Protein AF-A0A7W5CD60-F1 (afdb_monomer_lite)

Radius of gyration: 11.01 Å; chains: 1; bounding box: 27×21×31 Å

Organism: NCBI:txid1294268

InterPro domains:
  IPR016181 Acyl-CoA N-acyltransferase [SSF55729] (14-55)

Secondary structure (DSSP, 8-state):
-EEEE---SS---HHHHHHH---HHHHHHHHHHSEEEEEEETTEEEEEEEEPPP-

Sequence (55 aa):
MKIKVFRSKENYPMELLLSADPSLKLVEEYVKRGECFIAENDNQIVGTYVLLRND

pLDDT: mean 93.6, std 6.57, range [66.81, 98.56]

Foldseek 3Di:
DDKDWDPDPPDPPVVQQCVVPVPPVVSNVQVNQWIKMFDDDPNDTPHIDTDHDDD

Structure (mmCIF, N/CA/C/O backbone):
data_AF-A0A7W5CD60-F1
#
_entry.id   AF-A0A7W5CD60-F1
#
loop_
_atom_site.group_PDB
_atom_site.id
_atom_site.type_symbol
_atom_site.label_atom_id
_atom_site.label_alt_id
_atom_site.label_comp_id
_atom_site.label_asym_id
_atom_site.label_entity_id
_atom_site.label_seq_id
_atom_site.pdbx_PDB_ins_code
_atom_site.Cartn_x
_atom_site.Cartn_y
_atom_site.Cartn_z
_atom_site.occupancy
_atom_site.B_iso_or_equiv
_atom_site.auth_seq_id
_atom_site.auth_com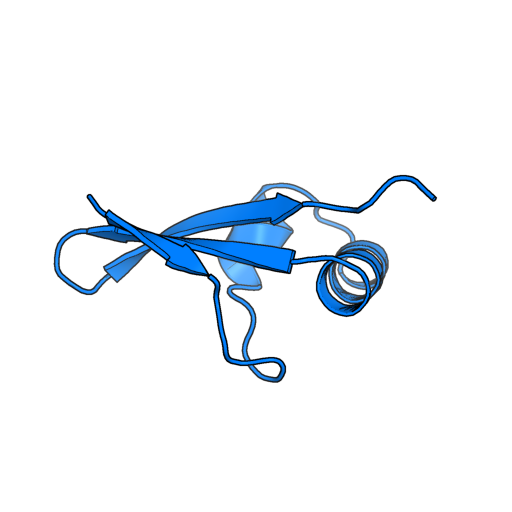p_id
_atom_site.auth_asym_id
_atom_site.auth_atom_id
_atom_site.pdbx_PDB_model_num
ATOM 1 N N . MET A 1 1 ? -17.059 1.076 7.355 1.00 88.00 1 MET A N 1
ATOM 2 C CA . MET A 1 1 ? -16.012 1.232 6.321 1.00 88.00 1 MET A CA 1
ATOM 3 C C . MET A 1 1 ? -15.967 2.657 5.767 1.00 88.00 1 MET A C 1
ATOM 5 O O . MET A 1 1 ? -16.994 3.165 5.330 1.00 88.00 1 MET A O 1
ATOM 9 N N . LYS A 1 2 ? -14.798 3.308 5.802 1.00 95.69 2 LYS A N 1
ATOM 10 C CA . LYS A 1 2 ? -14.527 4.640 5.225 1.00 95.69 2 LYS A CA 1
ATOM 11 C C . LYS A 1 2 ? -13.232 4.586 4.415 1.00 95.69 2 LYS A C 1
ATOM 13 O O . LYS A 1 2 ? -12.285 3.951 4.861 1.00 95.69 2 LYS A O 1
ATOM 18 N N . ILE A 1 3 ? -13.182 5.256 3.265 1.00 97.38 3 ILE A N 1
ATOM 19 C CA . ILE A 1 3 ? -11.966 5.361 2.443 1.00 97.38 3 ILE A CA 1
ATOM 20 C C . ILE A 1 3 ? -11.423 6.785 2.545 1.00 97.38 3 ILE A C 1
ATOM 22 O O . ILE A 1 3 ? -12.190 7.745 2.453 1.00 97.38 3 ILE A O 1
ATOM 26 N N . LYS A 1 4 ? -10.112 6.931 2.748 1.00 95.81 4 LYS A N 1
ATOM 27 C CA . LYS A 1 4 ? -9.441 8.238 2.804 1.00 95.81 4 LYS A CA 1
ATOM 28 C C . LYS A 1 4 ? -8.032 8.175 2.220 1.00 95.81 4 LYS A C 1
ATOM 30 O O . LYS A 1 4 ? -7.409 7.114 2.210 1.00 95.81 4 LYS A O 1
ATOM 35 N N . VAL A 1 5 ? -7.528 9.328 1.775 1.00 94.94 5 VAL A N 1
ATOM 36 C CA . VAL A 1 5 ? -6.127 9.488 1.355 1.00 94.94 5 VAL A CA 1
ATOM 37 C C . VAL A 1 5 ? -5.209 9.194 2.540 1.00 94.94 5 VAL A C 1
ATOM 39 O O . VAL A 1 5 ? -5.402 9.727 3.639 1.00 94.94 5 VAL A O 1
ATOM 42 N N . PHE A 1 6 ? -4.193 8.370 2.311 1.00 92.25 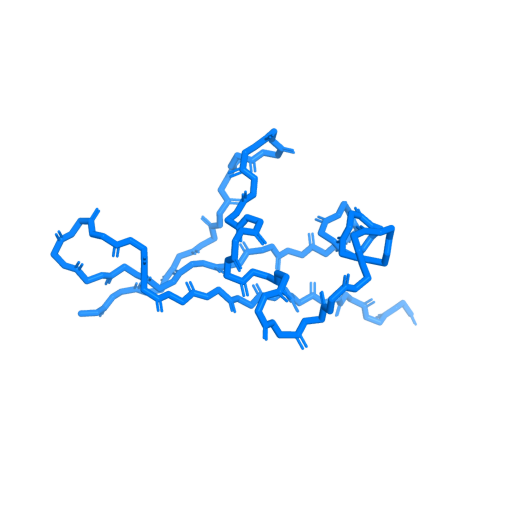6 PHE A N 1
ATOM 43 C CA . PHE A 1 6 ? -3.147 8.081 3.275 1.00 92.25 6 PHE A CA 1
ATOM 44 C C . PHE A 1 6 ? -2.111 9.209 3.260 1.00 92.25 6 PHE A C 1
ATOM 46 O O . PHE A 1 6 ? -1.375 9.389 2.295 1.00 92.25 6 PHE A O 1
ATOM 53 N N . ARG A 1 7 ? 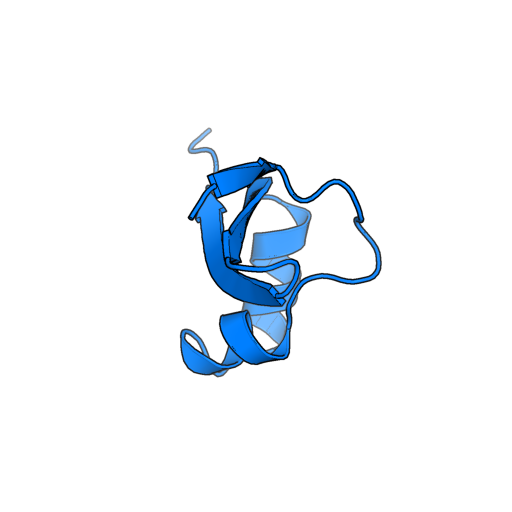-2.080 10.023 4.321 1.00 84.31 7 ARG A N 1
ATOM 54 C CA . ARG A 1 7 ? -1.261 11.251 4.357 1.00 84.31 7 ARG A CA 1
ATOM 55 C C . ARG A 1 7 ? 0.181 11.036 4.819 1.00 84.31 7 ARG A C 1
ATOM 57 O O . ARG A 1 7 ? 0.991 11.946 4.666 1.00 84.31 7 ARG A O 1
ATOM 64 N N . SER A 1 8 ? 0.505 9.875 5.386 1.00 83.81 8 SER A N 1
ATOM 65 C CA . SER A 1 8 ? 1.872 9.574 5.815 1.00 83.81 8 SER A CA 1
ATOM 66 C C . SER A 1 8 ? 2.681 9.038 4.639 1.00 83.81 8 SER A C 1
ATOM 68 O O . SER A 1 8 ? 2.358 7.991 4.090 1.00 83.81 8 SER A O 1
ATOM 70 N N . LYS A 1 9 ? 3.746 9.749 4.261 1.00 73.81 9 LYS A N 1
ATOM 71 C CA . LYS A 1 9 ? 4.677 9.294 3.216 1.00 73.81 9 LYS A CA 1
ATOM 72 C C . LYS A 1 9 ? 5.757 8.338 3.735 1.00 73.81 9 LYS A C 1
ATOM 74 O O . LYS A 1 9 ? 6.521 7.812 2.933 1.00 73.81 9 LYS A O 1
ATOM 79 N N . GLU A 1 10 ? 5.822 8.129 5.049 1.00 76.31 10 GLU A N 1
ATOM 80 C CA . GLU A 1 10 ? 6.875 7.340 5.703 1.00 76.31 10 GLU A CA 1
ATOM 81 C C . GLU A 1 10 ? 6.402 5.940 6.120 1.00 76.31 10 GLU A C 1
ATOM 83 O O . GLU A 1 10 ? 7.216 5.029 6.182 1.00 76.31 10 GLU A O 1
ATOM 88 N N . ASN A 1 11 ? 5.095 5.737 6.343 1.00 87.44 11 ASN A N 1
ATOM 89 C CA . ASN A 1 11 ? 4.550 4.491 6.901 1.00 87.44 11 ASN A CA 1
ATOM 90 C C . ASN A 1 11 ? 3.394 3.925 6.066 1.00 87.44 11 ASN A C 1
ATOM 92 O O . ASN A 1 11 ? 2.297 3.732 6.585 1.00 87.44 11 ASN A O 1
ATOM 96 N N . TYR A 1 12 ? 3.603 3.694 4.768 1.00 94.94 12 TYR A N 1
ATOM 97 C CA . TYR A 1 12 ? 2.593 3.036 3.928 1.00 94.94 12 TYR A CA 1
ATOM 98 C C . TYR A 1 12 ? 2.162 1.679 4.522 1.00 94.94 12 TYR A C 1
ATOM 100 O O . TYR A 1 12 ? 2.964 1.035 5.203 1.00 94.94 12 TYR A O 1
ATOM 108 N N . PRO A 1 13 ? 0.924 1.210 4.267 1.00 95.81 13 PRO A N 1
ATOM 109 C CA . PRO A 1 13 ? 0.441 -0.095 4.728 1.00 95.81 13 PRO A CA 1
ATOM 110 C C . PRO A 1 13 ? 1.105 -1.242 3.941 1.00 95.81 13 PRO A C 1
ATOM 112 O O . PRO A 1 13 ? 0.460 -1.940 3.159 1.00 95.81 13 PRO A O 1
ATOM 115 N N . MET A 1 14 ? 2.418 -1.411 4.126 1.00 95.94 14 MET A N 1
ATOM 116 C CA . MET A 1 14 ? 3.271 -2.281 3.313 1.00 95.94 14 MET A CA 1
ATOM 117 C C . MET A 1 14 ? 2.836 -3.740 3.355 1.00 95.94 14 MET A C 1
ATOM 119 O O . MET A 1 14 ? 2.890 -4.400 2.330 1.00 95.94 14 MET A O 1
ATOM 123 N N . GLU A 1 15 ? 2.351 -4.234 4.492 1.00 97.19 15 GLU A N 1
ATOM 124 C CA . GLU A 1 15 ? 1.832 -5.602 4.599 1.00 97.19 15 GLU A CA 1
ATOM 125 C C . GLU A 1 15 ? 0.674 -5.854 3.618 1.00 97.19 15 GLU A C 1
ATOM 127 O O . GLU A 1 15 ? 0.685 -6.830 2.869 1.00 97.19 15 GLU A O 1
ATOM 132 N N . LEU A 1 16 ? -0.288 -4.927 3.550 1.00 97.69 16 LEU A N 1
ATOM 133 C CA . LEU A 1 16 ? -1.422 -5.023 2.630 1.00 97.69 16 LEU A CA 1
ATOM 134 C C . LEU A 1 16 ? -0.989 -4.836 1.172 1.00 97.69 16 LEU A C 1
ATOM 136 O O . LEU A 1 16 ? -1.457 -5.564 0.302 1.00 97.69 16 LEU A O 1
ATOM 140 N N . LEU A 1 17 ? -0.077 -3.903 0.894 1.00 98.00 17 LEU A N 1
ATOM 141 C CA . LEU A 1 17 ? 0.448 -3.697 -0.461 1.00 98.00 17 LEU A CA 1
ATOM 142 C C . LEU A 1 17 ? 1.220 -4.923 -0.972 1.00 98.00 17 LEU A C 1
ATOM 144 O O . LEU A 1 17 ? 0.998 -5.362 -2.099 1.00 98.00 17 LEU A O 1
ATOM 148 N N . LEU A 1 18 ? 2.067 -5.515 -0.127 1.00 98.38 18 LEU A N 1
ATOM 149 C CA . LEU A 1 18 ? 2.857 -6.703 -0.457 1.00 98.38 18 LEU A CA 1
ATOM 150 C C . LEU A 1 18 ? 1.999 -7.965 -0.605 1.00 98.38 18 LEU A C 1
ATOM 152 O O . LEU A 1 18 ? 2.397 -8.894 -1.304 1.00 98.38 18 LEU A O 1
ATOM 156 N N . SER A 1 19 ? 0.808 -7.992 0.004 1.00 98.19 19 SER A N 1
ATOM 157 C CA . SER A 1 19 ? -0.173 -9.058 -0.233 1.00 98.19 19 SER A CA 1
ATOM 158 C C . SER A 1 19 ? -0.759 -9.038 -1.653 1.00 98.19 19 SER A C 1
ATOM 160 O O . SER A 1 19 ? -1.225 -10.072 -2.127 1.00 98.19 19 SER A O 1
ATOM 162 N N . ALA A 1 20 ? -0.721 -7.885 -2.335 1.00 98.12 20 ALA A N 1
ATOM 163 C CA . ALA A 1 20 ? -1.206 -7.724 -3.705 1.00 98.12 20 ALA A CA 1
ATOM 164 C C . ALA A 1 20 ? -0.074 -7.830 -4.741 1.00 98.12 20 ALA A C 1
ATOM 166 O O . ALA A 1 20 ? -0.243 -8.491 -5.765 1.00 98.12 20 ALA A O 1
ATOM 167 N N . ASP A 1 21 ? 1.075 -7.205 -4.471 1.00 98.06 21 ASP A N 1
ATOM 168 C CA . ASP A 1 21 ? 2.284 -7.289 -5.298 1.00 98.06 21 ASP A CA 1
ATOM 169 C C . ASP A 1 21 ? 3.497 -7.641 -4.416 1.00 98.06 21 ASP A C 1
ATOM 171 O O . ASP A 1 21 ? 3.939 -6.803 -3.628 1.00 98.06 21 ASP A O 1
ATOM 175 N N . PRO A 1 22 ? 4.083 -8.846 -4.541 1.00 98.00 22 PRO A N 1
ATOM 176 C CA . PRO A 1 22 ? 5.168 -9.296 -3.668 1.00 98.00 22 PRO A CA 1
ATOM 177 C C . PRO A 1 22 ? 6.503 -8.563 -3.902 1.00 98.00 22 PRO A C 1
ATOM 179 O O . PRO A 1 22 ? 7.456 -8.755 -3.143 1.00 98.00 22 PRO A O 1
ATOM 182 N N . SER A 1 23 ? 6.623 -7.745 -4.951 1.00 98.56 23 SER A N 1
ATOM 183 C CA . SER A 1 23 ? 7.857 -7.033 -5.276 1.00 98.56 23 SER A CA 1
ATOM 184 C C . SER A 1 23 ? 7.998 -5.745 -4.466 1.00 98.56 23 SER A C 1
ATOM 186 O O . SER A 1 23 ? 7.579 -4.673 -4.900 1.00 98.56 23 SER A O 1
ATOM 188 N N . LEU A 1 24 ? 8.683 -5.819 -3.317 1.00 97.38 24 LEU A N 1
ATOM 189 C CA . LEU A 1 24 ? 8.962 -4.653 -2.462 1.00 97.38 24 LEU A CA 1
ATOM 190 C C . LEU A 1 24 ? 9.497 -3.447 -3.246 1.00 97.38 24 LEU A C 1
ATOM 192 O O . LEU A 1 24 ? 9.035 -2.326 -3.053 1.00 97.38 24 LEU A O 1
ATOM 196 N N . LYS A 1 25 ? 10.428 -3.687 -4.174 1.00 97.69 25 LYS 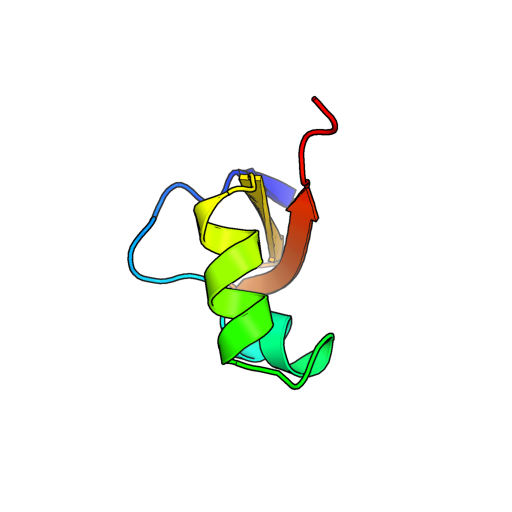A N 1
ATOM 197 C CA . LYS A 1 25 ? 11.017 -2.635 -5.008 1.00 97.69 25 LYS A CA 1
ATOM 198 C C . LYS A 1 25 ? 9.964 -1.912 -5.858 1.00 97.69 25 LYS A C 1
ATOM 200 O O . LYS A 1 25 ? 10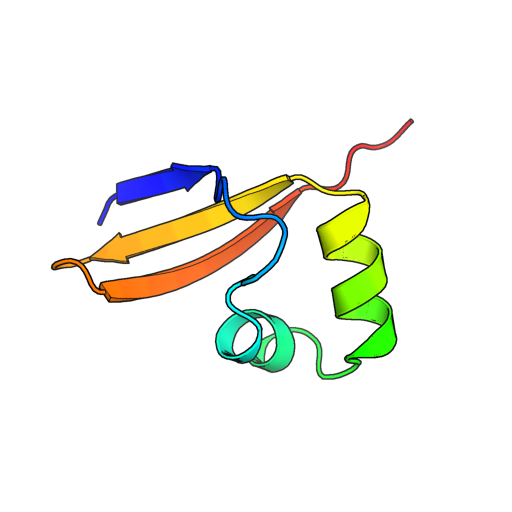.000 -0.687 -5.936 1.00 97.69 25 LYS A O 1
ATOM 205 N N . LEU A 1 26 ? 9.053 -2.653 -6.494 1.00 97.81 26 LEU A N 1
ATOM 206 C CA . LEU A 1 26 ? 7.992 -2.056 -7.312 1.00 97.81 26 LEU A CA 1
ATOM 207 C C . LEU A 1 26 ? 6.970 -1.338 -6.432 1.00 97.81 26 LEU A C 1
ATOM 209 O O . LEU A 1 26 ? 6.579 -0.219 -6.760 1.00 97.81 26 LEU A O 1
ATOM 213 N N . VAL A 1 27 ? 6.614 -1.931 -5.286 1.00 97.62 27 VAL A N 1
ATOM 214 C CA . VAL A 1 27 ? 5.713 -1.311 -4.309 1.00 97.62 27 VAL A CA 1
ATOM 215 C C . VAL A 1 27 ? 6.226 0.043 -3.861 1.00 97.62 27 VAL A C 1
ATOM 217 O O . VAL A 1 27 ? 5.511 1.037 -3.972 1.00 97.62 27 VAL A O 1
ATOM 220 N N . GLU A 1 28 ? 7.484 0.115 -3.432 1.00 95.44 28 GLU A N 1
ATOM 221 C CA . GLU A 1 28 ? 8.111 1.372 -3.034 1.00 95.44 28 GLU A CA 1
ATOM 222 C C . GLU A 1 28 ? 8.129 2.417 -4.157 1.00 95.44 28 GLU A C 1
ATOM 224 O O . GLU A 1 28 ? 7.984 3.612 -3.893 1.00 95.44 28 GLU A O 1
ATOM 229 N N . GLU A 1 29 ? 8.312 1.997 -5.408 1.00 95.19 29 GLU A N 1
ATOM 230 C CA . GLU A 1 29 ? 8.323 2.889 -6.565 1.00 95.19 29 GLU A CA 1
ATOM 231 C C . GLU A 1 29 ? 6.933 3.477 -6.841 1.00 95.19 29 GLU A C 1
ATOM 233 O O . GLU A 1 29 ? 6.799 4.694 -7.035 1.00 95.19 29 GLU A O 1
ATOM 238 N N . TYR A 1 30 ? 5.891 2.640 -6.838 1.00 95.06 30 TYR A N 1
ATOM 239 C CA . TYR A 1 30 ? 4.549 3.093 -7.177 1.00 95.06 30 TYR A CA 1
ATOM 240 C C . TYR A 1 30 ? 3.878 3.873 -6.034 1.00 95.06 30 TYR A C 1
ATOM 242 O O . TYR A 1 30 ? 3.164 4.836 -6.312 1.00 95.06 30 TYR A O 1
ATOM 250 N N . VAL A 1 31 ? 4.153 3.567 -4.755 1.00 95.06 31 VAL A N 1
ATOM 251 C CA . VAL A 1 31 ? 3.616 4.362 -3.625 1.00 95.06 31 VAL A CA 1
ATOM 252 C C . VAL A 1 31 ? 4.236 5.755 -3.554 1.00 95.06 31 VAL A C 1
ATOM 254 O O . VAL A 1 31 ? 3.579 6.694 -3.118 1.00 95.06 31 VAL A O 1
ATOM 257 N N . LYS A 1 32 ? 5.494 5.911 -3.994 1.00 92.12 32 LYS A N 1
ATOM 258 C CA . LYS A 1 32 ? 6.184 7.210 -4.014 1.00 92.12 32 LYS A CA 1
ATOM 259 C C . LYS A 1 32 ? 5.670 8.126 -5.123 1.00 92.12 32 LYS A C 1
ATOM 261 O O . LYS A 1 32 ? 5.626 9.338 -4.916 1.00 92.12 32 LYS A O 1
ATOM 266 N N . ARG A 1 33 ? 5.302 7.572 -6.286 1.00 92.62 33 ARG A N 1
ATOM 267 C CA . ARG A 1 33 ? 4.764 8.354 -7.421 1.00 92.62 33 ARG A CA 1
ATOM 268 C C . ARG A 1 33 ? 3.243 8.517 -7.395 1.00 92.62 33 ARG A C 1
ATOM 270 O O . ARG A 1 33 ? 2.723 9.417 -8.046 1.00 92.62 33 ARG A O 1
ATOM 277 N N . GLY A 1 34 ? 2.539 7.609 -6.726 1.00 93.00 34 GLY A N 1
ATOM 278 C CA . GLY A 1 34 ? 1.084 7.549 -6.702 1.00 93.00 34 GLY A CA 1
ATOM 279 C C . GLY A 1 34 ? 0.459 8.222 -5.488 1.00 93.00 34 GLY A C 1
ATOM 280 O O . GLY A 1 34 ? 1.135 8.743 -4.602 1.00 93.00 34 GLY A O 1
ATOM 281 N N . GLU A 1 35 ? -0.867 8.174 -5.440 1.00 94.88 35 GLU A N 1
ATOM 282 C CA . GLU A 1 35 ? -1.648 8.534 -4.263 1.00 94.88 35 GLU A CA 1
ATOM 283 C C . GLU A 1 35 ? -2.181 7.261 -3.603 1.00 94.88 35 GLU A C 1
ATOM 285 O O . GLU A 1 35 ? -2.902 6.475 -4.221 1.00 94.88 35 GLU A O 1
ATOM 290 N N . CYS A 1 36 ? -1.786 7.038 -2.351 1.00 96.19 36 CYS A N 1
ATOM 291 C CA . CYS A 1 36 ? -2.204 5.881 -1.569 1.00 96.19 36 CYS A CA 1
ATOM 292 C C . CYS A 1 36 ? -3.501 6.189 -0.816 1.00 96.19 36 CYS A C 1
ATOM 294 O O . CYS A 1 36 ? -3.644 7.243 -0.191 1.00 96.19 36 CYS A O 1
ATOM 296 N N . PHE A 1 37 ? -4.435 5.247 -0.844 1.00 96.94 37 PHE A N 1
ATOM 297 C CA . PHE A 1 37 ? -5.700 5.297 -0.126 1.00 96.94 37 PHE A CA 1
ATOM 298 C C . PHE A 1 37 ? -5.809 4.097 0.805 1.00 96.94 37 PHE A C 1
ATOM 300 O O . PHE A 1 37 ? -5.324 3.005 0.501 1.00 96.94 37 PHE A O 1
ATOM 307 N N . ILE A 1 38 ? -6.482 4.299 1.935 1.00 97.12 38 ILE A N 1
ATOM 308 C CA . ILE A 1 38 ? -6.771 3.243 2.905 1.00 97.12 38 ILE A CA 1
ATOM 309 C C . ILE A 1 38 ? -8.269 3.120 3.142 1.00 97.12 38 ILE A C 1
ATOM 311 O O . ILE A 1 38 ? -8.985 4.123 3.195 1.00 97.12 38 ILE A O 1
ATOM 315 N N . ALA A 1 39 ? -8.724 1.881 3.307 1.00 97.75 39 ALA A N 1
ATOM 316 C CA . ALA A 1 39 ? -10.042 1.555 3.820 1.00 97.75 39 ALA A CA 1
ATOM 317 C C . ALA A 1 39 ? -9.929 1.271 5.321 1.00 97.75 39 ALA A C 1
ATOM 319 O O . ALA A 1 39 ? -9.190 0.379 5.736 1.00 97.75 39 ALA A O 1
ATOM 320 N N . GLU A 1 40 ? -10.668 2.024 6.130 1.00 95.94 40 GLU A N 1
ATOM 321 C CA . GLU A 1 40 ? -10.744 1.840 7.577 1.00 95.94 40 GLU A CA 1
ATOM 322 C C . GLU A 1 40 ? -12.104 1.277 7.993 1.00 95.94 40 GLU A C 1
ATOM 324 O O . GLU A 1 40 ? -13.163 1.756 7.560 1.00 95.94 40 GLU A O 1
ATOM 329 N N . ASN A 1 41 ? -12.079 0.286 8.880 1.00 96.38 41 ASN A N 1
ATOM 330 C CA . ASN A 1 41 ? -13.240 -0.216 9.602 1.00 96.38 41 ASN A CA 1
ATOM 331 C C . ASN A 1 41 ? -12.878 -0.367 11.084 1.00 96.38 41 ASN A C 1
ATOM 333 O O . ASN A 1 41 ? -11.845 -0.943 11.388 1.00 96.38 41 ASN A O 1
ATOM 337 N N . ASP A 1 42 ? -13.684 0.192 11.990 1.00 94.25 42 ASP A N 1
ATOM 338 C CA . ASP A 1 42 ? -13.447 0.139 13.445 1.00 94.25 42 ASP A CA 1
ATOM 339 C C . ASP A 1 42 ? -12.016 0.535 13.867 1.00 94.25 42 ASP A C 1
ATOM 341 O O . ASP A 1 42 ? -11.369 -0.126 14.672 1.00 94.25 42 ASP A O 1
ATOM 345 N N . ASN A 1 43 ? -11.513 1.639 13.296 1.00 89.31 43 ASN A N 1
ATOM 346 C CA . ASN A 1 43 ? -10.146 2.163 13.469 1.0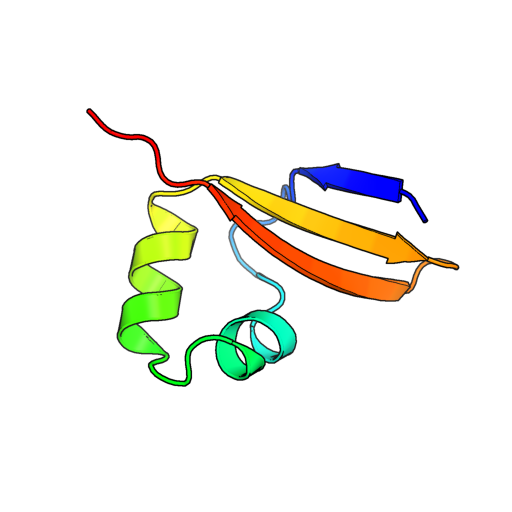0 89.31 43 ASN A CA 1
ATOM 347 C C . ASN A 1 43 ? -9.012 1.231 13.001 1.00 89.31 43 ASN A C 1
ATOM 349 O O . ASN A 1 43 ? -7.842 1.537 13.221 1.00 89.31 43 ASN A O 1
ATOM 353 N N . GLN A 1 44 ? -9.335 0.138 12.312 1.00 94.38 44 GLN A N 1
ATOM 354 C CA . GLN A 1 44 ? -8.374 -0.760 11.691 1.00 94.38 44 GLN A CA 1
ATOM 355 C C . GLN A 1 44 ? -8.303 -0.508 10.184 1.00 94.38 44 GLN A C 1
ATOM 357 O O . GLN A 1 44 ? -9.328 -0.371 9.513 1.00 94.38 44 GLN A O 1
ATOM 362 N N . ILE A 1 45 ? -7.087 -0.478 9.637 1.00 95.44 45 ILE A N 1
ATOM 363 C CA . ILE A 1 45 ? -6.878 -0.482 8.187 1.00 95.44 45 ILE A CA 1
ATOM 364 C C . ILE A 1 45 ? -7.126 -1.907 7.686 1.00 95.44 45 ILE A C 1
ATOM 366 O O . ILE A 1 45 ? -6.433 -2.835 8.092 1.00 95.44 45 ILE A O 1
ATOM 370 N N . VAL A 1 46 ? -8.116 -2.072 6.810 1.00 96.94 46 VAL A N 1
ATOM 371 C CA . VAL A 1 46 ? -8.539 -3.379 6.267 1.00 96.94 46 VAL A CA 1
ATOM 372 C C . VAL A 1 46 ? -8.265 -3.523 4.769 1.00 96.94 46 VAL A C 1
ATOM 374 O O . VAL A 1 46 ? -8.489 -4.582 4.195 1.00 96.94 46 VAL A O 1
ATOM 377 N N . GLY A 1 47 ? -7.793 -2.461 4.117 1.00 97.25 47 GLY A N 1
ATOM 378 C CA . GLY A 1 47 ? -7.472 -2.480 2.696 1.00 97.25 47 GLY A CA 1
ATOM 379 C C . GLY A 1 47 ? -6.738 -1.224 2.254 1.00 97.25 47 GLY A C 1
ATOM 380 O O . GLY A 1 47 ? -6.755 -0.196 2.937 1.00 97.25 47 GLY A O 1
ATOM 381 N N . THR A 1 48 ? -6.096 -1.310 1.095 1.00 97.94 48 THR A N 1
ATOM 382 C CA . THR A 1 48 ? -5.366 -0.199 0.487 1.00 97.94 48 THR A CA 1
ATOM 383 C C . THR A 1 48 ? -5.361 -0.324 -1.030 1.00 97.94 48 THR A C 1
ATOM 385 O O . THR A 1 48 ? -5.449 -1.426 -1.568 1.00 97.94 48 THR A O 1
ATOM 388 N N . TYR A 1 49 ? -5.270 0.809 -1.716 1.00 97.62 49 TYR A N 1
ATOM 389 C CA . TYR A 1 49 ? -4.962 0.860 -3.139 1.00 97.62 49 TYR A CA 1
ATOM 390 C C . TYR A 1 49 ? -4.121 2.100 -3.438 1.00 97.62 49 TYR A C 1
ATOM 392 O O . TYR A 1 49 ? -4.150 3.084 -2.694 1.00 97.62 49 TYR A O 1
ATOM 400 N N . VAL A 1 50 ? -3.383 2.052 -4.544 1.00 97.19 50 VAL A N 1
ATOM 401 C CA . VAL A 1 50 ? -2.570 3.168 -5.032 1.00 97.19 50 VAL A CA 1
ATOM 402 C C . VAL A 1 50 ? -3.079 3.572 -6.404 1.00 97.19 50 VAL A C 1
ATOM 404 O O . VAL A 1 50 ? -3.190 2.735 -7.296 1.00 97.19 50 VAL A O 1
ATOM 407 N N . LEU A 1 51 ? -3.387 4.855 -6.577 1.00 96.50 51 LEU A N 1
ATOM 408 C CA . LEU A 1 51 ? -3.675 5.421 -7.889 1.00 96.50 51 LEU A CA 1
ATOM 409 C C . LEU A 1 51 ? -2.412 6.051 -8.456 1.00 96.50 51 LEU A C 1
ATOM 411 O O . LEU A 1 51 ? -1.824 6.951 -7.856 1.00 96.50 51 LEU A O 1
ATOM 415 N N . LEU A 1 52 ? -2.021 5.584 -9.635 1.00 94.81 52 LEU A N 1
ATOM 416 C CA . LEU A 1 52 ? -0.985 6.208 -10.443 1.00 94.81 52 LEU A CA 1
ATOM 417 C C . LEU A 1 52 ? -1.660 7.167 -11.415 1.00 94.81 52 LEU A C 1
ATOM 419 O O . LEU A 1 52 ? -2.704 6.851 -11.987 1.00 94.81 52 LEU A O 1
ATOM 423 N N . ARG A 1 53 ? -1.084 8.355 -11.579 1.00 87.88 53 ARG A N 1
ATOM 424 C CA . ARG A 1 53 ? -1.502 9.264 -12.644 1.00 87.88 53 ARG A CA 1
ATOM 425 C C . ARG A 1 53 ? -0.870 8.777 -13.943 1.00 87.88 53 ARG A C 1
ATOM 427 O O . ARG A 1 53 ? 0.292 8.381 -13.941 1.00 87.88 53 ARG A O 1
ATOM 434 N N . ASN A 1 54 ? -1.650 8.796 -15.014 1.00 78.75 54 ASN A N 1
ATOM 435 C CA . ASN A 1 54 ? -1.099 8.721 -16.356 1.00 78.75 54 ASN A CA 1
ATOM 436 C C . ASN A 1 54 ? -0.783 10.161 -16.758 1.00 78.75 54 ASN A C 1
ATOM 438 O O . ASN A 1 54 ? -1.691 10.997 -16.728 1.00 78.75 54 ASN A O 1
ATOM 442 N N . ASP A 1 55 ? 0.486 10.435 -17.039 1.00 66.81 55 ASP A N 1
ATOM 443 C CA . ASP A 1 55 ? 0.914 11.683 -17.675 1.00 66.81 55 ASP A CA 1
ATOM 444 C C . ASP A 1 55 ? 0.560 11.676 -19.173 1.00 66.81 55 ASP A C 1
ATOM 446 O O . ASP A 1 55 ? 0.541 10.572 -19.775 1.00 66.81 55 ASP A O 1
#